Protein AF-A0AAV7T777-F1 (afdb_monomer)

Secondary structure (DSSP, 8-state):
------------------HHHHHHHHHHHHHHHHHHHHHHHHHHHHHHHHHHHHHHHHHHHHHHHHHHHHHS--HHHHHHHHHHHHHHHHHHHHHHHHHHHHHGGG-----SPPTT-STT-HHHHHHHHHHHTT-TT-------S---------TT--------

Solvent-accessible surface area (backbone atoms only — not comparable to full-atom values): 10419 Å² total; per-residue (Å²): 136,90,79,82,86,81,85,82,77,75,76,77,77,74,78,78,70,57,67,68,60,55,50,51,52,55,49,54,51,50,53,50,48,54,53,50,52,52,52,50,52,52,53,53,51,52,52,52,52,51,53,53,51,52,50,53,52,51,53,53,47,52,52,48,53,52,47,51,59,69,71,50,70,61,69,62,60,56,49,52,51,49,55,51,50,50,51,51,50,52,56,49,50,53,52,48,52,54,51,51,52,58,65,50,66,80,61,80,87,82,81,90,70,69,84,84,71,43,71,95,45,54,62,62,40,52,51,53,51,43,47,72,69,69,47,78,78,64,92,65,92,81,79,82,88,76,88,82,77,79,79,72,74,67,90,78,72,67,83,76,76,79,84,135

Foldseek 3Di:
DDDDDDDDPPPPPPPCPPVVVVVVVVVVVVVVVVVVVVVVVVVVVVVVVVVVVVVVVVVVVVVVVVVVVVPDDDVVVVVVVVVVVVVVVVVVVVVVVVVVCVVCVPPDDDPPDDPPPCDPHVPVVVVVVCVVVVVVVPPDDDDPPDDDDPPPPDPPPPPPPDDD

Radius of gyration: 55.81 Å; Cα contacts (8 Å, |Δi|>4): 11; chains: 1; bounding box: 95×45×166 Å

Mean predicted aligned error: 17.38 Å

Organism: Pleurodeles waltl (NCBI:txid8319)

Sequence (164 aa):
MDVPTSGDQEPAATMDVPMDKLNVILQEIRESRVMIEQRLGSTTIELSILKDDQKKITDRLKQTETYVASILPDPKEHKTAIEHLQHQVEALQERVEDAEGRSRRNNIHIIILPEGKEGRDATQYVEDWLKALAMDKLSIHFTIEEHIVPLVGDPRRGHHRTPH

Structure (mmCIF, N/CA/C/O backbone):
data_AF-A0AAV7T777-F1
#
_entry.id   AF-A0AAV7T777-F1
#
loop_
_atom_site.group_PDB
_atom_site.id
_atom_site.type_symbol
_atom_site.label_atom_id
_atom_site.label_alt_id
_atom_site.label_comp_id
_atom_site.label_asym_id
_atom_site.label_entity_id
_atom_site.label_seq_id
_atom_site.pdbx_PDB_ins_code
_atom_site.Cartn_x
_atom_site.Cartn_y
_atom_site.Cartn_z
_atom_site.occupancy
_atom_site.B_iso_or_equiv
_atom_site.auth_seq_id
_atom_site.auth_comp_id
_atom_site.auth_asym_id
_atom_site.auth_atom_id
_atom_site.pdbx_PDB_model_num
ATOM 1 N N . MET A 1 1 ? -42.658 35.677 106.982 1.00 45.22 1 MET A N 1
ATOM 2 C CA . MET A 1 1 ? -41.566 35.569 106.000 1.00 45.22 1 MET A CA 1
ATOM 3 C C . MET A 1 1 ? -42.197 35.106 104.710 1.00 45.22 1 MET A C 1
ATOM 5 O O . MET A 1 1 ? -42.503 33.930 104.572 1.00 45.22 1 MET A O 1
ATOM 9 N N . ASP A 1 2 ? -42.488 36.077 103.855 1.00 47.34 2 ASP A N 1
ATOM 10 C CA . ASP A 1 2 ? -42.974 35.889 102.497 1.00 47.34 2 ASP A CA 1
ATOM 11 C C . ASP A 1 2 ? -41.843 35.364 101.613 1.00 47.34 2 ASP A C 1
ATOM 13 O O . ASP A 1 2 ? -40.749 35.929 101.601 1.00 47.34 2 ASP A O 1
ATOM 17 N N . VAL A 1 3 ? -42.116 34.302 100.858 1.00 56.47 3 VAL A N 1
ATOM 18 C CA . VAL A 1 3 ? -41.339 33.950 99.668 1.00 56.47 3 VAL A CA 1
ATOM 19 C C . VAL A 1 3 ? -42.334 33.895 98.511 1.00 56.47 3 VAL A C 1
ATOM 21 O O . VAL A 1 3 ? -43.274 33.100 98.576 1.00 56.47 3 VAL A O 1
ATOM 24 N N . PRO A 1 4 ? -42.188 34.751 97.488 1.00 53.78 4 PRO A N 1
ATOM 25 C CA . PRO A 1 4 ? -43.105 34.788 96.368 1.00 53.78 4 PRO A CA 1
ATOM 26 C C . PRO A 1 4 ? -42.781 33.693 95.349 1.00 53.78 4 PRO A C 1
ATOM 28 O O . PRO A 1 4 ? -41.628 33.409 95.026 1.00 53.78 4 PRO A O 1
ATOM 31 N N . THR A 1 5 ? -43.856 33.123 94.822 1.00 62.12 5 THR A N 1
ATOM 32 C CA . THR A 1 5 ? -43.952 32.377 93.571 1.00 62.12 5 THR A CA 1
ATOM 33 C C . THR A 1 5 ? -43.346 33.166 92.406 1.00 62.12 5 THR A C 1
ATOM 35 O O . THR A 1 5 ? -43.709 34.320 92.199 1.00 62.12 5 THR A O 1
ATOM 38 N N . SER A 1 6 ? -42.524 32.522 91.579 1.00 52.72 6 SER A N 1
ATOM 39 C CA . SER A 1 6 ? -42.501 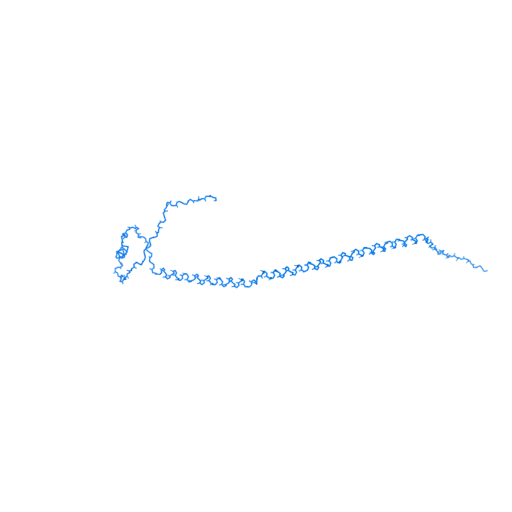32.803 90.139 1.00 52.72 6 SER A CA 1
ATOM 40 C C . SER A 1 6 ? -42.200 31.502 89.417 1.00 52.72 6 SER A C 1
ATOM 42 O O . SER A 1 6 ? -41.051 31.095 89.255 1.00 52.72 6 SER A O 1
ATOM 44 N N . GLY A 1 7 ? -43.278 30.800 89.082 1.00 56.12 7 GLY A N 1
ATOM 45 C CA . GLY A 1 7 ? -43.237 29.796 88.043 1.00 56.12 7 GLY A CA 1
ATOM 46 C C . GLY A 1 7 ? -43.191 30.510 86.702 1.00 56.12 7 GLY A C 1
ATOM 47 O O . GLY A 1 7 ? -44.055 31.329 86.435 1.00 56.12 7 GLY A O 1
ATOM 48 N N . ASP A 1 8 ? -42.201 30.158 85.897 1.00 54.31 8 ASP A N 1
ATOM 49 C CA . ASP A 1 8 ? -42.258 30.228 84.441 1.00 54.31 8 ASP A CA 1
ATOM 50 C C . ASP A 1 8 ? -41.614 28.939 83.932 1.00 54.31 8 ASP A C 1
ATOM 52 O O . ASP A 1 8 ? -40.459 28.886 83.516 1.00 54.31 8 ASP A O 1
ATOM 56 N N . GLN A 1 9 ? -42.363 27.843 84.062 1.00 52.94 9 GLN A N 1
ATOM 57 C CA . GLN A 1 9 ? -42.131 26.659 83.252 1.00 52.94 9 GLN A CA 1
ATOM 58 C C . GLN A 1 9 ? -43.036 26.816 82.036 1.00 52.94 9 GLN A C 1
ATOM 60 O O . GLN A 1 9 ? -44.233 26.534 82.082 1.00 52.94 9 GLN A O 1
ATOM 65 N N . GLU A 1 10 ? -42.444 27.358 80.976 1.00 53.53 10 GLU A N 1
ATOM 66 C CA . GLU A 1 10 ? -42.991 27.351 79.627 1.00 53.53 10 GLU A CA 1
ATOM 67 C C . GLU A 1 10 ? -43.508 25.932 79.326 1.00 53.53 10 GLU A C 1
ATOM 69 O O . GLU A 1 10 ? -42.756 24.963 79.501 1.00 53.53 10 GLU A O 1
ATOM 74 N N . PRO A 1 11 ? -44.793 25.751 78.965 1.00 54.47 11 PRO A N 1
ATOM 75 C CA . PRO A 1 11 ? -45.306 24.423 78.691 1.00 54.47 11 PRO A CA 1
ATOM 76 C C . PRO A 1 11 ? -44.541 23.876 77.492 1.00 54.47 11 PRO A C 1
ATOM 78 O O . PRO A 1 11 ? -44.635 24.416 76.390 1.00 54.47 11 PRO A O 1
ATOM 81 N N . ALA A 1 12 ? -43.778 22.803 77.713 1.00 53.59 12 ALA A N 1
ATOM 82 C CA . ALA A 1 12 ? -43.203 22.013 76.640 1.00 53.59 12 ALA A CA 1
ATOM 83 C C . ALA A 1 12 ? -44.361 21.587 75.735 1.00 53.59 12 ALA A C 1
ATOM 85 O O . ALA A 1 12 ? -45.140 20.700 76.093 1.00 53.59 12 ALA A O 1
ATOM 86 N N . ALA A 1 13 ? -44.510 22.285 74.608 1.00 49.88 13 ALA A N 1
ATOM 87 C CA . ALA A 1 13 ? -45.509 21.998 73.602 1.00 49.88 13 ALA A CA 1
ATOM 88 C C . ALA A 1 13 ? -45.273 20.561 73.145 1.00 49.88 13 ALA A C 1
ATOM 90 O O . ALA A 1 13 ? -44.370 20.264 72.362 1.00 49.88 13 ALA A O 1
ATOM 91 N N . THR A 1 14 ? -46.057 19.646 73.703 1.00 59.28 14 THR A N 1
ATOM 92 C CA . THR A 1 14 ? -46.141 18.274 73.238 1.00 59.28 14 THR A CA 1
ATOM 93 C C . THR A 1 14 ? -46.780 18.393 71.871 1.00 59.28 14 THR A C 1
ATOM 95 O O . THR A 1 14 ? -47.975 18.645 71.739 1.00 59.28 14 THR A O 1
ATOM 98 N N . MET A 1 15 ? -45.934 18.355 70.844 1.00 61.56 15 MET A N 1
ATOM 99 C CA . MET A 1 15 ? -46.358 18.374 69.458 1.00 61.56 15 MET A CA 1
ATOM 100 C C . MET A 1 15 ? -47.009 17.017 69.198 1.00 61.56 15 MET A C 1
ATOM 102 O O . MET A 1 15 ? -46.355 16.071 68.768 1.00 61.56 15 MET A O 1
ATOM 106 N N . ASP A 1 16 ? -48.282 16.904 69.572 1.00 63.47 16 ASP A N 1
ATOM 107 C CA . ASP A 1 16 ? -49.111 15.733 69.327 1.00 63.47 16 ASP A CA 1
ATOM 108 C C . ASP A 1 16 ? -49.384 15.697 67.823 1.00 63.47 16 ASP A C 1
ATOM 110 O O . ASP A 1 16 ? -50.326 16.300 67.304 1.00 63.47 16 ASP A O 1
ATOM 114 N N . VAL A 1 17 ? -48.433 15.128 67.079 1.00 67.31 17 VAL A N 1
ATOM 115 C CA . VAL A 1 17 ? -48.569 14.944 65.639 1.00 67.31 17 VAL A CA 1
ATOM 116 C C . VAL A 1 17 ? -49.677 13.912 65.449 1.00 67.31 17 VAL A C 1
ATOM 118 O O . VAL A 1 17 ? -49.499 12.768 65.869 1.00 67.31 17 VAL A O 1
ATOM 121 N N . PRO A 1 18 ? -50.805 14.270 64.806 1.00 79.94 18 PRO A N 1
ATOM 122 C CA . PRO A 1 18 ? -51.915 13.348 64.632 1.00 79.94 18 PRO A CA 1
ATOM 123 C C . PRO A 1 18 ? -51.437 12.080 63.925 1.00 79.94 18 PRO A C 1
ATOM 125 O O . PRO A 1 18 ? -50.805 12.167 62.868 1.00 79.94 18 PRO A O 1
ATOM 128 N N . MET A 1 19 ? -51.756 10.917 64.495 1.00 79.50 19 MET A N 1
ATOM 129 C CA . MET A 1 19 ? -51.354 9.594 63.995 1.00 79.50 19 MET A CA 1
ATOM 130 C C . MET A 1 19 ? -51.671 9.406 62.500 1.00 79.50 19 MET A C 1
ATOM 132 O O . MET A 1 19 ? -50.923 8.756 61.771 1.00 79.50 19 MET A O 1
ATOM 136 N N . ASP A 1 20 ? -52.728 10.057 62.012 1.00 85.81 20 ASP A N 1
ATOM 137 C CA . ASP A 1 20 ? -53.116 10.067 60.601 1.00 85.81 20 ASP A CA 1
ATOM 138 C C . ASP A 1 20 ? -52.046 10.679 59.684 1.00 85.81 20 ASP A C 1
ATOM 140 O O . ASP A 1 20 ? -51.778 10.144 58.610 1.00 85.81 20 ASP A O 1
ATOM 144 N N . LYS A 1 21 ? -51.361 11.749 60.112 1.00 87.94 21 LYS A N 1
ATOM 145 C CA . LYS A 1 21 ? -50.262 12.354 59.338 1.00 87.94 21 LYS A CA 1
ATOM 146 C C . LYS A 1 21 ? -49.044 11.433 59.279 1.00 87.94 21 LYS A C 1
ATOM 148 O O . LYS A 1 21 ? -48.396 11.343 58.240 1.00 87.94 21 LYS A O 1
ATOM 153 N N . LEU A 1 22 ? -48.755 10.728 60.375 1.00 91.12 22 LEU A N 1
ATOM 154 C CA . LEU A 1 22 ? -47.671 9.745 60.431 1.00 91.12 22 LEU A CA 1
ATOM 155 C C . LEU A 1 22 ? -47.938 8.577 59.468 1.00 91.12 22 LEU A C 1
ATOM 157 O O . LEU A 1 22 ? -47.037 8.140 58.753 1.00 91.12 22 LEU A O 1
ATOM 161 N N . ASN A 1 23 ? -49.188 8.112 59.408 1.00 91.44 23 ASN A N 1
ATOM 162 C CA . ASN A 1 23 ? -49.606 7.045 58.503 1.00 91.44 23 ASN A CA 1
ATOM 163 C C . ASN A 1 23 ? -49.486 7.450 57.027 1.00 91.44 23 ASN A C 1
ATOM 165 O O . ASN A 1 23 ? -49.020 6.646 56.220 1.00 91.44 23 ASN A O 1
ATOM 169 N N . VAL A 1 24 ? -49.841 8.693 56.681 1.00 94.56 24 VAL A N 1
ATOM 170 C CA . VAL A 1 24 ? -49.670 9.232 55.319 1.00 94.56 24 VAL A CA 1
ATOM 171 C C . VAL A 1 24 ? -48.193 9.259 54.918 1.00 94.56 24 VAL A C 1
ATOM 173 O O . VAL A 1 24 ? -47.838 8.747 53.860 1.00 94.56 24 VAL A O 1
ATOM 176 N N . ILE A 1 25 ? -47.312 9.757 55.790 1.00 94.75 25 ILE A N 1
ATOM 177 C CA . ILE A 1 25 ? -45.865 9.802 55.519 1.00 94.75 25 ILE A CA 1
ATOM 178 C C . ILE A 1 25 ? -45.295 8.388 55.332 1.00 94.75 25 ILE A C 1
ATOM 180 O O . ILE A 1 25 ? -44.511 8.139 54.417 1.00 94.75 25 ILE A O 1
ATOM 184 N N . LEU A 1 26 ? -45.695 7.430 56.175 1.00 95.06 26 LEU A N 1
ATOM 185 C CA . LEU A 1 26 ? -45.261 6.036 56.043 1.00 95.06 26 LEU A CA 1
ATOM 186 C C . LEU A 1 26 ? -45.717 5.407 54.723 1.00 95.06 26 LEU A C 1
ATOM 188 O O . LEU A 1 26 ? -44.984 4.596 54.150 1.00 95.06 26 LEU A O 1
ATOM 192 N N . GLN A 1 27 ? -46.905 5.770 54.244 1.00 95.25 27 GLN A N 1
ATOM 193 C CA . GLN A 1 27 ? -47.419 5.308 52.964 1.00 95.25 27 GLN A CA 1
ATOM 194 C C . GLN A 1 27 ? -46.606 5.884 51.795 1.00 95.25 27 GLN A C 1
ATOM 196 O O . GLN A 1 27 ? -46.128 5.116 50.961 1.00 95.25 27 GLN A O 1
ATOM 201 N N . GLU A 1 28 ? -46.339 7.192 51.785 1.00 96.25 28 GLU A N 1
ATOM 202 C CA . GLU A 1 28 ? -45.510 7.840 50.757 1.00 96.25 28 GLU A CA 1
ATOM 203 C C . GLU A 1 28 ? -44.078 7.281 50.716 1.00 96.25 28 GLU A C 1
ATOM 205 O O . GLU A 1 28 ? -43.515 7.076 49.636 1.00 96.25 28 GLU A O 1
ATOM 210 N N . ILE A 1 29 ? -43.484 6.971 51.878 1.00 97.25 29 ILE A N 1
ATOM 211 C CA . ILE A 1 29 ? -42.159 6.335 51.964 1.00 97.25 29 ILE A CA 1
ATOM 212 C C . ILE A 1 29 ? -42.181 4.942 51.324 1.00 97.25 29 ILE A C 1
ATOM 214 O O . ILE A 1 29 ? -41.249 4.576 50.603 1.00 97.25 29 ILE A O 1
ATOM 218 N N . ARG A 1 30 ? -43.234 4.151 51.567 1.00 97.06 30 ARG A N 1
ATOM 219 C CA . ARG A 1 30 ? -43.382 2.813 50.973 1.00 97.06 30 ARG A CA 1
ATOM 220 C C . ARG A 1 30 ? -43.546 2.891 49.461 1.00 97.06 30 ARG A C 1
ATOM 222 O O . ARG A 1 30 ? -42.869 2.158 48.746 1.00 97.06 30 ARG A O 1
ATOM 229 N N . GLU A 1 31 ? -44.395 3.791 48.981 1.00 97.44 31 GLU A N 1
ATOM 230 C CA . GLU A 1 31 ? -44.613 4.004 47.548 1.00 97.44 31 GLU A CA 1
ATOM 231 C C . GLU A 1 31 ? -43.334 4.480 46.852 1.00 97.44 31 GLU A C 1
ATOM 233 O O . GLU A 1 31 ? -42.935 3.924 45.826 1.00 97.44 31 GLU A O 1
ATOM 238 N N . SER A 1 32 ? -42.627 5.435 47.461 1.00 97.69 32 SER A N 1
ATOM 239 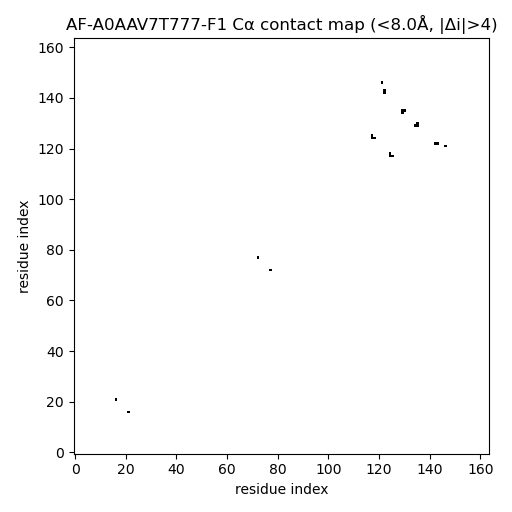C CA . SER A 1 32 ? -41.332 5.916 46.972 1.00 97.69 32 SER A CA 1
ATOM 240 C C . SER A 1 32 ? -40.299 4.793 46.908 1.00 97.69 32 SER A C 1
ATOM 242 O O . SER A 1 32 ? -39.588 4.670 45.912 1.00 97.69 32 SER A O 1
ATOM 244 N N . ARG A 1 33 ? -40.239 3.930 47.931 1.00 98.06 33 ARG A N 1
ATOM 245 C CA . ARG A 1 33 ? -39.340 2.770 47.955 1.00 98.06 33 ARG A CA 1
ATOM 246 C C . ARG A 1 33 ? -39.623 1.812 46.799 1.00 98.06 33 ARG A C 1
ATOM 248 O O . ARG A 1 33 ? -38.685 1.434 46.103 1.00 98.06 33 ARG A O 1
ATOM 255 N N . VAL A 1 34 ? -40.888 1.459 46.568 1.00 98.12 34 VAL A N 1
ATOM 256 C CA . VAL A 1 34 ? -41.280 0.567 45.462 1.00 98.12 34 VAL A CA 1
ATOM 257 C C . VAL A 1 34 ? -40.896 1.177 44.111 1.00 98.12 34 VAL A C 1
ATOM 259 O O . VAL A 1 34 ? -40.316 0.495 43.268 1.00 98.12 34 VAL A O 1
ATOM 262 N N . MET A 1 35 ? -41.139 2.478 43.915 1.00 97.94 35 MET A N 1
ATOM 263 C CA . MET A 1 35 ? -40.722 3.181 42.697 1.00 97.94 35 MET A CA 1
ATOM 264 C C . MET A 1 35 ? -39.203 3.166 42.497 1.00 97.94 35 MET A C 1
ATOM 266 O O . MET A 1 35 ? -38.732 2.967 41.376 1.00 97.94 35 MET A O 1
ATOM 270 N N . ILE A 1 36 ? -38.430 3.390 43.564 1.00 98.12 36 ILE A N 1
ATOM 271 C CA . ILE A 1 36 ? -36.964 3.366 43.520 1.00 98.12 36 ILE A CA 1
ATOM 272 C C . ILE A 1 36 ? -36.465 1.963 43.162 1.00 98.12 36 ILE A C 1
ATOM 274 O O . ILE A 1 36 ? -35.615 1.839 42.282 1.00 98.12 36 ILE A O 1
ATOM 278 N N . GLU A 1 37 ? -37.014 0.917 43.783 1.00 98.06 37 GLU A N 1
ATOM 279 C CA . GLU A 1 37 ? -36.672 -0.481 43.489 1.00 98.06 37 GLU A CA 1
ATOM 280 C C . GLU A 1 37 ? -36.977 -0.832 42.021 1.00 98.06 37 GLU A C 1
ATOM 282 O O . GLU A 1 37 ? -36.139 -1.422 41.337 1.00 98.06 37 GLU A O 1
ATOM 287 N N . GLN A 1 38 ? -38.122 -0.388 41.495 1.00 97.88 38 GLN A N 1
ATOM 288 C CA . GLN A 1 38 ? -38.493 -0.606 40.096 1.00 97.88 38 GLN A CA 1
ATOM 289 C C . GLN A 1 38 ? -37.557 0.123 39.121 1.00 97.88 38 GLN A C 1
ATOM 291 O O . GLN A 1 38 ? -37.109 -0.465 38.134 1.00 97.88 38 GLN A O 1
ATOM 296 N N . ARG A 1 39 ? -37.228 1.392 39.397 1.00 97.94 39 ARG A N 1
ATOM 297 C CA . ARG A 1 39 ? -36.291 2.171 38.571 1.00 97.94 39 ARG A CA 1
ATOM 298 C C . ARG A 1 39 ? -34.888 1.570 38.596 1.00 97.94 39 ARG A C 1
ATOM 300 O O . ARG A 1 39 ? -34.287 1.437 37.539 1.00 97.94 39 ARG A O 1
ATOM 307 N N . LEU A 1 40 ? -34.399 1.144 39.763 1.00 98.31 40 LEU A N 1
ATOM 308 C CA . LEU A 1 40 ? -33.124 0.428 39.897 1.00 98.31 40 LEU A CA 1
ATOM 309 C C . LEU A 1 40 ? -33.107 -0.861 39.072 1.00 98.31 40 LEU A C 1
ATOM 311 O O . LEU A 1 40 ? -32.122 -1.138 38.386 1.00 98.31 40 LEU A O 1
ATOM 315 N N . GLY A 1 41 ? -34.203 -1.623 39.105 1.00 98.06 41 GLY A N 1
ATOM 316 C CA . GLY A 1 41 ? -34.389 -2.801 38.261 1.00 98.06 41 GLY A CA 1
ATOM 317 C C . GLY A 1 41 ? -34.270 -2.476 36.770 1.00 98.06 41 GLY A C 1
ATOM 318 O O . GLY A 1 41 ? -33.491 -3.122 36.070 1.00 98.06 41 GLY A O 1
ATOM 319 N N . SER A 1 42 ? -34.965 -1.433 36.299 1.00 98.19 42 SER A N 1
ATOM 320 C CA . SER A 1 42 ? -34.879 -0.970 34.902 1.00 98.19 42 SER A CA 1
ATOM 321 C C . SER A 1 42 ? -33.453 -0.575 34.522 1.00 98.19 42 SER A C 1
ATOM 323 O O . SER A 1 42 ? -32.908 -1.095 33.550 1.00 98.19 42 SER A O 1
ATOM 325 N N . THR A 1 43 ? -32.798 0.260 35.334 1.00 98.12 43 THR A N 1
ATOM 326 C CA . THR A 1 43 ? -31.417 0.699 35.087 1.00 98.12 43 THR A CA 1
ATOM 327 C C . THR A 1 43 ? -30.442 -0.480 35.042 1.00 98.12 43 THR A C 1
ATOM 329 O O . THR A 1 43 ? -29.513 -0.491 34.239 1.00 98.12 43 THR A O 1
ATOM 332 N N . THR A 1 44 ? -30.651 -1.501 35.876 1.00 98.31 44 THR A N 1
ATOM 333 C CA . THR A 1 44 ? -29.808 -2.707 35.888 1.00 98.31 44 THR A CA 1
ATOM 334 C C . THR A 1 44 ? -29.925 -3.480 34.574 1.00 98.31 44 THR A C 1
ATOM 336 O O . THR A 1 44 ? -28.919 -3.946 34.036 1.00 98.31 44 THR A O 1
ATOM 339 N N . ILE A 1 45 ? -31.140 -3.584 34.030 1.00 98.25 45 ILE A N 1
ATOM 340 C CA . ILE A 1 45 ? -31.392 -4.237 32.741 1.00 98.25 45 ILE A CA 1
ATOM 341 C C . ILE A 1 45 ? -30.738 -3.442 31.607 1.00 98.25 45 ILE A C 1
ATOM 343 O O . ILE A 1 45 ? -30.002 -4.017 30.805 1.00 98.25 45 ILE A O 1
ATOM 347 N N . GLU A 1 46 ? -30.949 -2.126 31.565 1.00 98.31 46 GLU A N 1
ATOM 348 C CA . GLU A 1 46 ? -30.359 -1.245 30.549 1.00 98.31 46 GLU A CA 1
ATOM 349 C C . GLU A 1 46 ? -28.825 -1.310 30.555 1.00 98.31 46 GLU A C 1
ATOM 351 O O . GLU A 1 46 ? -28.203 -1.431 29.499 1.00 98.31 46 GLU A O 1
ATOM 356 N N . LEU A 1 47 ? -28.202 -1.326 31.738 1.00 98.44 47 LEU A N 1
ATOM 357 C CA . LEU A 1 47 ? -26.752 -1.492 31.875 1.00 98.44 47 LEU A CA 1
ATOM 358 C C . LEU A 1 47 ? -26.262 -2.850 31.359 1.00 98.44 47 LEU A C 1
ATOM 360 O O . LEU A 1 47 ? -25.193 -2.923 30.751 1.00 98.44 47 LEU A O 1
ATOM 364 N N . SER A 1 48 ? -27.028 -3.922 31.574 1.00 98.44 48 SER A N 1
ATOM 365 C CA . SER A 1 48 ? -26.693 -5.241 31.032 1.00 98.44 48 SER A CA 1
ATOM 366 C C . SER A 1 48 ? -26.721 -5.241 29.503 1.00 98.44 48 SER A C 1
ATOM 368 O O . SER A 1 48 ? -25.790 -5.745 28.878 1.00 98.44 48 SER A O 1
ATOM 370 N N . ILE A 1 49 ? -27.746 -4.632 28.901 1.00 98.31 49 ILE A N 1
ATOM 371 C CA . ILE A 1 49 ? -27.872 -4.516 27.441 1.00 98.31 49 ILE A CA 1
ATOM 372 C C . ILE A 1 49 ? -26.704 -3.704 26.869 1.00 98.31 49 ILE A C 1
ATOM 374 O O . ILE A 1 49 ? -26.046 -4.146 25.928 1.00 98.31 49 ILE A O 1
ATOM 378 N N . LEU A 1 50 ? -26.389 -2.556 27.476 1.00 98.38 50 LEU A N 1
ATOM 379 C CA . LEU A 1 50 ? -25.268 -1.714 27.050 1.00 98.38 50 LEU A CA 1
ATOM 380 C C . LEU A 1 50 ? -23.928 -2.449 27.120 1.00 98.38 50 LEU A C 1
ATOM 382 O O . LEU A 1 50 ? -23.103 -2.317 26.216 1.00 98.38 50 LEU A O 1
ATOM 386 N N . LYS A 1 51 ? -23.711 -3.252 28.165 1.00 98.38 51 LYS A N 1
ATOM 387 C CA . LYS A 1 51 ? -22.510 -4.081 28.301 1.00 98.38 51 LYS A CA 1
ATOM 388 C C . LYS A 1 51 ? -22.400 -5.106 27.169 1.00 98.38 51 LYS A C 1
ATOM 390 O O . LYS A 1 51 ? -21.312 -5.298 26.620 1.00 98.38 51 LYS A O 1
ATOM 395 N N . ASP A 1 52 ? -23.507 -5.748 26.807 1.00 98.38 52 ASP A N 1
ATOM 396 C CA . ASP A 1 52 ? -23.533 -6.723 25.716 1.00 98.38 52 ASP A CA 1
ATOM 397 C C . ASP A 1 52 ? -23.284 -6.062 24.357 1.00 98.38 52 ASP A C 1
ATOM 399 O O . ASP A 1 52 ? -22.513 -6.579 23.544 1.00 98.38 52 ASP A O 1
ATOM 403 N N . ASP A 1 53 ? -23.869 -4.891 24.113 1.00 98.31 53 ASP A N 1
ATOM 404 C CA . ASP A 1 53 ? -23.636 -4.139 22.882 1.00 98.31 53 ASP A CA 1
ATOM 405 C C . ASP A 1 53 ? -22.199 -3.613 22.793 1.00 98.31 53 ASP A C 1
ATOM 407 O O . ASP A 1 53 ? -21.566 -3.728 21.740 1.00 98.31 53 ASP A O 1
ATOM 411 N N . GLN A 1 54 ? -21.623 -3.146 23.904 1.00 98.31 54 GLN A N 1
ATOM 412 C CA . GLN A 1 54 ? -20.211 -2.763 23.973 1.00 98.31 54 GLN A CA 1
ATOM 413 C C . GLN A 1 54 ? -19.288 -3.938 23.629 1.00 98.31 54 GLN A C 1
ATOM 415 O O . GLN A 1 54 ? -18.304 -3.767 22.900 1.00 98.31 54 GLN A O 1
ATOM 420 N N . LYS A 1 55 ? -19.611 -5.144 24.108 1.00 98.38 55 LYS A N 1
ATOM 421 C CA . LYS A 1 55 ? -18.867 -6.356 23.756 1.00 98.38 55 LYS A CA 1
ATOM 422 C C . LYS A 1 55 ? -18.953 -6.640 22.254 1.00 98.38 55 LYS A C 1
ATOM 424 O O . LYS A 1 55 ? -17.916 -6.790 21.615 1.00 98.38 55 LYS A O 1
ATOM 429 N N . LYS A 1 56 ? -20.156 -6.616 21.665 1.00 98.50 56 LYS A N 1
ATOM 430 C CA . LYS A 1 56 ? -20.345 -6.823 20.214 1.00 98.50 56 LYS A CA 1
ATOM 431 C C . LYS A 1 56 ? -19.569 -5.807 19.374 1.00 98.50 56 LYS A C 1
ATOM 433 O O . LYS A 1 56 ? -18.986 -6.177 18.357 1.00 98.50 56 LYS A O 1
ATOM 438 N N . ILE A 1 57 ? -19.565 -4.534 19.773 1.00 98.25 57 ILE A N 1
ATOM 439 C CA . ILE A 1 57 ? -18.810 -3.480 19.079 1.00 98.25 57 ILE A CA 1
ATOM 440 C C . ILE A 1 57 ? -17.311 -3.766 19.161 1.00 98.25 57 ILE A C 1
ATOM 442 O O . ILE A 1 57 ? -16.627 -3.695 18.145 1.00 98.25 57 ILE A O 1
ATOM 446 N N . THR A 1 58 ? -16.816 -4.143 20.339 1.00 98.38 58 THR A N 1
ATOM 447 C CA . THR A 1 58 ? -15.401 -4.478 20.548 1.00 98.38 58 THR A CA 1
ATOM 448 C C . THR A 1 58 ? -14.975 -5.664 19.680 1.00 98.38 58 THR A C 1
ATOM 450 O O . THR A 1 58 ? -13.919 -5.623 19.054 1.00 98.38 58 THR A O 1
ATOM 453 N N . ASP A 1 59 ? -15.806 -6.702 19.594 1.00 98.31 59 ASP A N 1
ATOM 454 C CA . ASP A 1 59 ? -15.521 -7.891 18.787 1.00 98.31 59 ASP A CA 1
ATOM 455 C C . ASP A 1 59 ? -15.508 -7.561 17.285 1.00 98.31 59 ASP A C 1
ATOM 457 O O . ASP A 1 59 ? -14.580 -7.939 16.566 1.00 98.31 59 ASP A O 1
ATOM 461 N N . ARG A 1 60 ? -16.487 -6.776 16.812 1.00 98.00 60 ARG A N 1
ATOM 462 C CA . ARG A 1 60 ? -16.525 -6.290 15.422 1.00 98.00 60 ARG A CA 1
ATOM 463 C C . ARG A 1 60 ? -15.341 -5.384 15.090 1.00 98.00 60 ARG A C 1
ATOM 465 O O . ARG A 1 60 ? -14.814 -5.459 13.979 1.00 98.00 60 ARG A O 1
ATOM 472 N N . LEU A 1 61 ? -14.923 -4.538 16.030 1.00 98.06 61 LEU A N 1
ATOM 473 C CA . LEU A 1 61 ? -13.775 -3.654 15.859 1.00 98.06 61 LEU A CA 1
ATOM 474 C C . LEU A 1 61 ? -12.495 -4.473 15.686 1.00 98.06 61 LEU A C 1
ATOM 476 O O . LEU A 1 61 ? -11.809 -4.298 14.686 1.00 98.06 61 LEU A O 1
ATOM 480 N N . LYS A 1 62 ? -12.246 -5.449 16.565 1.00 97.75 62 LYS A N 1
ATOM 481 C CA . LYS A 1 62 ? -11.093 -6.359 16.453 1.00 97.75 62 LYS A CA 1
ATOM 482 C C . LYS A 1 62 ? -11.077 -7.130 15.137 1.00 97.75 62 LYS A C 1
ATOM 484 O O . LYS A 1 62 ? -10.022 -7.290 14.523 1.00 97.75 62 LYS A O 1
ATOM 489 N N . GLN A 1 63 ? -12.238 -7.614 14.694 1.00 96.75 63 GLN A N 1
ATOM 490 C CA . GLN A 1 63 ? -12.351 -8.298 13.407 1.00 96.75 63 GLN A CA 1
ATOM 491 C C . GLN A 1 63 ? -11.999 -7.358 12.249 1.00 96.75 63 GLN A C 1
ATOM 493 O O . GLN A 1 63 ? -11.272 -7.753 11.341 1.00 96.75 63 GLN A O 1
ATOM 498 N N . THR A 1 64 ? -12.473 -6.112 12.305 1.00 96.44 64 THR A N 1
ATOM 499 C CA . THR A 1 64 ? -12.175 -5.092 11.293 1.00 96.44 64 THR A CA 1
ATOM 500 C C . THR A 1 64 ? -10.693 -4.735 11.294 1.00 96.44 64 THR A C 1
ATOM 502 O O . THR A 1 64 ? -10.088 -4.709 10.232 1.00 96.44 64 THR A O 1
ATOM 505 N N . GLU A 1 65 ? -10.079 -4.529 12.458 1.00 94.62 65 GLU A N 1
ATOM 506 C CA . GLU A 1 65 ? -8.643 -4.250 12.591 1.00 94.62 65 GLU A CA 1
ATOM 507 C C . GLU A 1 65 ? -7.787 -5.397 12.044 1.00 94.62 65 GLU A C 1
ATOM 509 O O . GLU A 1 65 ? -6.849 -5.162 11.288 1.00 94.62 65 GLU A O 1
ATOM 514 N N . THR A 1 66 ? -8.148 -6.644 12.362 1.00 92.88 66 THR A N 1
ATOM 515 C CA . THR A 1 66 ? -7.447 -7.835 11.856 1.00 92.88 66 THR A CA 1
ATOM 516 C C . THR A 1 66 ? -7.598 -7.960 10.343 1.00 92.88 66 THR A C 1
ATOM 518 O O . THR A 1 66 ? -6.627 -8.233 9.642 1.00 92.88 66 THR A O 1
ATOM 521 N N . TYR A 1 67 ? -8.806 -7.725 9.825 1.00 93.44 67 TYR A N 1
ATOM 522 C CA . TYR A 1 67 ? -9.055 -7.717 8.388 1.00 93.44 67 TYR A CA 1
ATOM 523 C C . TYR A 1 67 ? -8.230 -6.629 7.697 1.00 93.44 67 TYR A C 1
ATOM 525 O O . TYR A 1 67 ? -7.513 -6.931 6.749 1.00 93.44 67 TYR A O 1
ATOM 533 N N . VAL A 1 68 ? -8.256 -5.399 8.214 1.00 91.00 68 VAL A N 1
ATOM 534 C CA . VAL A 1 68 ? -7.468 -4.262 7.718 1.00 91.00 68 VAL A CA 1
ATOM 535 C C . VAL A 1 68 ? -5.974 -4.590 7.713 1.00 91.00 68 VAL A C 1
ATOM 537 O O . VAL A 1 68 ? -5.318 -4.384 6.697 1.00 91.00 68 VAL A O 1
ATOM 540 N N . ALA A 1 69 ? -5.450 -5.175 8.790 1.00 87.25 69 ALA A N 1
ATOM 541 C CA . ALA A 1 69 ? -4.060 -5.618 8.862 1.00 87.25 69 ALA A CA 1
ATOM 542 C C . ALA A 1 69 ? -3.732 -6.739 7.858 1.00 87.25 69 ALA A C 1
ATOM 544 O O . ALA A 1 69 ? -2.607 -6.808 7.382 1.00 87.25 69 ALA A O 1
ATOM 545 N N . SER A 1 70 ? -4.697 -7.602 7.518 1.00 86.44 70 SER A N 1
ATOM 546 C CA . SER A 1 70 ? -4.501 -8.677 6.535 1.00 86.44 70 SER A CA 1
ATOM 547 C C . SER A 1 70 ? -4.550 -8.204 5.079 1.00 86.44 70 SER A C 1
ATOM 549 O O . SER A 1 70 ? -3.894 -8.798 4.229 1.00 86.44 70 SER A O 1
ATOM 551 N N . ILE A 1 71 ? -5.333 -7.157 4.779 1.00 84.62 71 ILE A N 1
ATOM 552 C CA . ILE A 1 71 ? -5.476 -6.621 3.415 1.00 84.62 71 ILE A CA 1
ATOM 553 C C . ILE A 1 71 ? -4.458 -5.537 3.088 1.00 84.62 71 ILE A C 1
ATOM 555 O O . ILE A 1 71 ? -4.269 -5.240 1.913 1.00 84.62 71 ILE A O 1
ATOM 559 N N . LEU A 1 72 ? -3.875 -4.890 4.099 1.00 79.12 72 LEU A N 1
ATOM 560 C CA . LEU A 1 72 ? -2.819 -3.910 3.906 1.00 79.12 72 LEU A CA 1
ATOM 561 C C . LEU A 1 72 ? -1.497 -4.675 3.796 1.00 79.12 72 LEU A C 1
ATOM 563 O O . LEU A 1 72 ? -0.974 -5.102 4.825 1.00 79.12 72 LEU A O 1
ATOM 567 N N . PRO A 1 73 ? -0.950 -4.867 2.581 1.00 70.56 73 PRO A N 1
ATOM 568 C CA . PRO A 1 73 ? 0.413 -5.361 2.438 1.00 70.56 73 PRO A CA 1
ATOM 569 C C . PRO A 1 73 ? 1.374 -4.433 3.179 1.00 70.56 73 PRO A C 1
ATOM 571 O O . PRO A 1 73 ? 1.102 -3.232 3.308 1.00 70.56 73 PRO A O 1
ATOM 574 N N . ASP A 1 74 ? 2.498 -4.980 3.654 1.00 77.69 74 ASP A N 1
ATOM 575 C CA . ASP A 1 74 ? 3.522 -4.173 4.312 1.00 77.69 74 ASP A CA 1
ATOM 576 C C . ASP A 1 74 ? 3.950 -3.066 3.330 1.00 77.69 74 ASP A C 1
ATOM 578 O O . ASP A 1 74 ? 4.463 -3.367 2.246 1.00 77.69 74 ASP A O 1
ATOM 582 N N . PRO A 1 75 ? 3.751 -1.775 3.665 1.00 78.62 75 PRO A N 1
ATOM 583 C CA . PRO A 1 75 ? 4.147 -0.667 2.801 1.00 78.62 75 PRO A CA 1
ATOM 584 C C . PRO A 1 75 ? 5.615 -0.745 2.363 1.00 78.62 75 PRO A C 1
ATOM 586 O O . PRO A 1 75 ? 5.983 -0.194 1.323 1.00 78.62 75 PRO A O 1
ATOM 589 N N . LYS A 1 76 ? 6.460 -1.440 3.135 1.00 82.44 76 LYS A N 1
ATOM 590 C CA . LYS A 1 76 ? 7.856 -1.706 2.792 1.00 82.44 76 LYS A CA 1
ATOM 591 C C . LYS A 1 76 ? 8.004 -2.648 1.603 1.00 82.44 76 LYS A C 1
ATOM 593 O O . LYS A 1 76 ? 8.828 -2.360 0.744 1.00 82.44 76 LYS A O 1
ATOM 598 N N . GLU A 1 77 ? 7.208 -3.712 1.508 1.00 85.81 77 GLU A N 1
ATOM 599 C CA . GLU A 1 77 ? 7.284 -4.672 0.397 1.00 85.81 77 GLU A CA 1
ATOM 600 C C . GLU A 1 77 ? 6.968 -3.992 -0.936 1.00 85.81 77 GLU A C 1
ATOM 602 O O . GLU A 1 77 ? 7.717 -4.125 -1.904 1.00 85.81 77 GLU A O 1
ATOM 607 N N . HIS A 1 78 ? 5.906 -3.183 -0.967 1.00 86.19 78 HIS A N 1
ATOM 608 C CA . HIS A 1 78 ? 5.552 -2.398 -2.149 1.00 86.19 78 HIS A CA 1
ATOM 609 C C . HIS A 1 78 ? 6.630 -1.383 -2.514 1.00 86.19 78 HIS A C 1
ATOM 611 O O . HIS A 1 78 ? 6.963 -1.235 -3.689 1.00 86.19 78 HIS A O 1
ATOM 617 N N . LYS A 1 79 ? 7.201 -0.699 -1.519 1.00 90.94 79 LYS A N 1
ATOM 618 C CA . LYS A 1 79 ? 8.286 0.253 -1.754 1.00 90.94 79 LYS A CA 1
ATOM 619 C C . LYS A 1 79 ? 9.508 -0.438 -2.364 1.00 90.94 79 LYS A C 1
ATOM 621 O O . LYS A 1 79 ? 10.015 0.030 -3.377 1.00 90.94 79 LYS A O 1
ATOM 626 N N . THR A 1 80 ? 9.924 -1.576 -1.812 1.00 91.94 80 THR A N 1
ATOM 627 C CA . THR A 1 80 ? 11.046 -2.361 -2.339 1.00 91.94 80 THR A CA 1
ATOM 628 C C . THR A 1 80 ? 10.766 -2.885 -3.747 1.00 91.94 80 THR A C 1
ATOM 630 O O . THR A 1 80 ? 11.651 -2.842 -4.599 1.00 91.94 80 THR A O 1
ATOM 633 N N . ALA A 1 81 ? 9.540 -3.336 -4.033 1.00 93.56 81 ALA A N 1
ATOM 634 C CA . ALA A 1 81 ? 9.159 -3.766 -5.377 1.00 93.56 81 ALA A CA 1
ATOM 635 C C . ALA A 1 81 ? 9.235 -2.612 -6.391 1.00 93.56 81 ALA A C 1
ATOM 637 O O . ALA A 1 81 ? 9.753 -2.798 -7.490 1.00 93.56 81 ALA A O 1
ATOM 638 N N . ILE A 1 82 ? 8.769 -1.417 -6.015 1.00 96.06 82 ILE A N 1
ATOM 639 C CA . ILE A 1 82 ? 8.855 -0.217 -6.858 1.00 96.06 82 ILE A CA 1
ATOM 640 C C . ILE A 1 82 ? 10.315 0.158 -7.120 1.00 96.06 82 ILE A C 1
ATOM 642 O O . ILE A 1 82 ? 10.680 0.349 -8.276 1.00 96.06 82 ILE A O 1
ATOM 646 N N . GLU A 1 83 ? 11.154 0.216 -6.084 1.00 96.81 83 GLU A N 1
ATOM 647 C CA . GLU A 1 83 ? 12.586 0.526 -6.218 1.00 96.81 83 GLU A CA 1
ATOM 648 C C . GLU A 1 83 ? 13.298 -0.494 -7.121 1.00 96.81 83 GLU A C 1
ATOM 650 O O . GLU A 1 83 ? 14.083 -0.130 -7.996 1.00 96.81 83 GLU A O 1
ATOM 655 N N . HIS A 1 84 ? 12.978 -1.781 -6.965 1.00 96.81 84 HIS A N 1
ATOM 656 C CA . HIS A 1 84 ? 13.531 -2.836 -7.807 1.00 96.81 84 HIS A CA 1
ATOM 657 C C . HIS A 1 84 ? 13.109 -2.689 -9.274 1.00 96.81 84 HIS A C 1
ATOM 659 O O . HIS A 1 84 ? 13.945 -2.804 -10.171 1.00 96.81 84 HIS A O 1
ATOM 665 N N . LEU A 1 85 ? 11.828 -2.411 -9.529 1.00 97.50 85 LEU A N 1
ATOM 666 C CA . LEU A 1 85 ? 11.316 -2.192 -10.881 1.00 97.50 85 LEU A CA 1
ATOM 667 C C . LEU A 1 85 ? 11.914 -0.936 -11.520 1.00 97.50 85 LEU A C 1
ATOM 669 O O . LEU A 1 85 ? 12.253 -0.972 -12.698 1.00 97.50 85 LEU A O 1
ATOM 673 N N . GLN A 1 86 ? 12.093 0.146 -10.761 1.00 97.88 86 GLN A N 1
ATOM 674 C CA . GLN A 1 86 ? 12.757 1.361 -11.242 1.00 97.88 86 GLN A CA 1
ATOM 675 C C . GLN A 1 86 ? 14.186 1.065 -11.699 1.00 97.88 86 GLN A C 1
ATOM 677 O O . GLN A 1 86 ? 14.540 1.394 -12.829 1.00 97.88 86 GLN A O 1
ATOM 682 N N . HIS A 1 87 ? 14.959 0.336 -10.891 1.00 97.69 87 HIS A N 1
ATOM 683 C CA . HIS A 1 87 ? 16.302 -0.096 -11.277 1.00 97.69 87 HIS A CA 1
ATOM 684 C C . HIS A 1 87 ? 16.317 -0.968 -12.536 1.00 97.69 87 HIS A C 1
ATOM 686 O O . HIS A 1 87 ? 17.197 -0.815 -13.383 1.00 97.69 87 HIS A O 1
ATOM 692 N N . GLN A 1 88 ? 15.357 -1.887 -12.681 1.00 97.94 88 GLN A N 1
ATOM 693 C CA . GLN A 1 88 ? 15.259 -2.695 -13.897 1.00 97.94 88 GLN A CA 1
ATOM 694 C C . GLN A 1 88 ? 14.946 -1.838 -15.125 1.00 97.94 88 GLN A C 1
ATOM 696 O O . GLN A 1 88 ? 15.530 -2.061 -16.183 1.00 97.94 88 GLN A O 1
ATOM 701 N N . VAL A 1 89 ? 14.039 -0.868 -14.994 1.00 98.19 89 VAL A N 1
ATOM 702 C CA . VAL A 1 89 ? 13.687 0.047 -16.084 1.00 98.19 89 VAL A CA 1
ATOM 703 C C . VAL A 1 89 ? 14.900 0.870 -16.504 1.00 98.19 89 VAL A C 1
ATOM 705 O O . VAL A 1 89 ? 15.194 0.912 -17.694 1.00 98.19 89 VAL A O 1
ATOM 708 N N . GLU A 1 90 ? 15.633 1.453 -15.556 1.00 97.88 90 GLU A N 1
ATOM 709 C CA . GLU A 1 90 ? 16.853 2.219 -15.842 1.00 97.88 90 GLU A CA 1
ATOM 710 C C . GLU A 1 90 ? 17.902 1.360 -16.561 1.00 97.88 90 GLU A C 1
ATOM 712 O O . GLU A 1 90 ? 18.405 1.740 -17.618 1.00 97.88 90 GLU A O 1
ATOM 717 N N . ALA A 1 91 ? 18.167 0.151 -16.059 1.00 97.50 91 ALA A N 1
ATOM 718 C CA . ALA A 1 91 ? 19.126 -0.761 -16.679 1.00 97.50 91 ALA A CA 1
ATOM 719 C C . ALA A 1 91 ? 18.698 -1.198 -18.091 1.00 97.50 91 ALA A C 1
ATOM 721 O O . ALA A 1 91 ? 19.531 -1.387 -18.979 1.00 97.50 91 ALA A O 1
ATOM 722 N N . LEU A 1 92 ? 17.397 -1.390 -18.325 1.00 97.25 92 LEU A N 1
ATOM 723 C CA . LEU A 1 92 ? 16.881 -1.714 -19.653 1.00 97.25 92 LEU A CA 1
ATOM 724 C C . LEU A 1 92 ? 16.964 -0.517 -20.601 1.00 97.25 92 LEU A C 1
ATOM 726 O O . LEU A 1 92 ? 17.303 -0.713 -21.766 1.00 97.25 92 LEU A O 1
ATOM 730 N N . GLN A 1 93 ? 16.702 0.697 -20.120 1.00 97.62 93 GLN A N 1
ATOM 731 C CA . GLN A 1 93 ? 16.848 1.921 -20.908 1.00 97.62 93 GLN A CA 1
ATOM 732 C C . GLN A 1 93 ? 18.294 2.118 -21.364 1.00 97.62 93 GLN A C 1
ATOM 734 O O . GLN A 1 93 ? 18.520 2.310 -22.555 1.00 97.62 93 GLN A O 1
ATOM 739 N N . GLU A 1 94 ? 19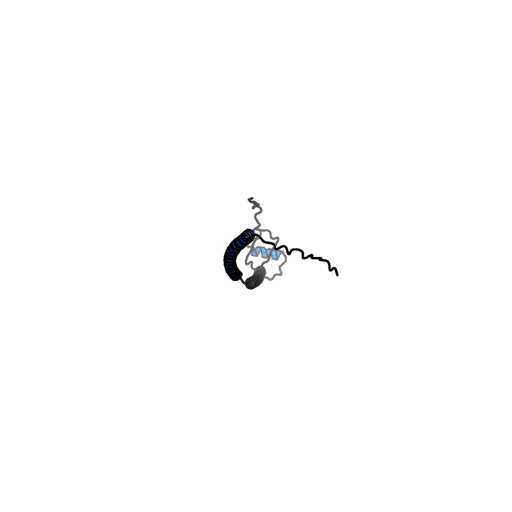.266 1.962 -20.463 1.00 96.75 94 GLU A N 1
ATOM 740 C CA . GLU A 1 94 ? 20.693 2.051 -20.804 1.00 96.75 94 GLU A CA 1
ATOM 741 C C . GLU A 1 94 ? 21.083 1.018 -21.874 1.00 96.75 94 GLU A C 1
ATOM 743 O O . GLU A 1 94 ? 21.774 1.325 -22.845 1.00 96.75 94 GLU A O 1
ATOM 748 N N . ARG A 1 95 ? 20.587 -0.219 -21.747 1.00 96.12 95 ARG A N 1
ATOM 749 C CA . ARG A 1 95 ? 20.846 -1.279 -22.732 1.00 96.12 95 ARG A CA 1
ATOM 750 C C . ARG A 1 95 ? 20.224 -0.986 -24.093 1.00 96.12 95 ARG A C 1
ATOM 752 O O .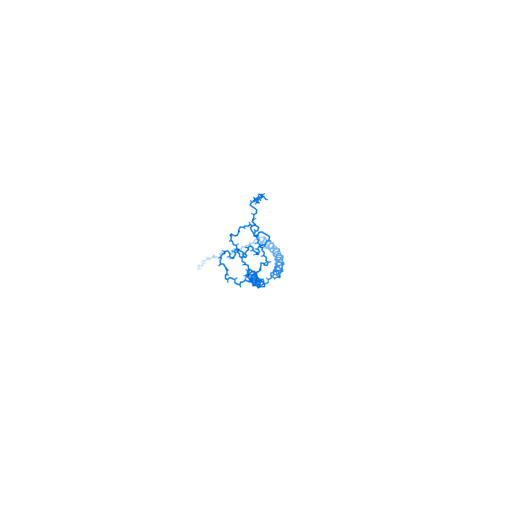 ARG A 1 95 ? 20.829 -1.328 -25.108 1.00 96.12 95 ARG A O 1
ATOM 759 N N . VAL A 1 96 ? 19.023 -0.410 -24.120 1.00 96.06 96 VAL A N 1
ATOM 760 C CA . VAL A 1 96 ? 18.367 0.009 -25.366 1.00 96.06 96 VAL A CA 1
ATOM 761 C C . VAL A 1 96 ? 19.155 1.143 -26.009 1.00 96.06 96 VAL A C 1
ATOM 763 O O . VAL A 1 96 ? 19.435 1.068 -27.200 1.00 96.06 96 VAL A O 1
ATOM 766 N N . GLU A 1 97 ? 19.582 2.138 -25.234 1.00 94.50 97 GLU A N 1
ATOM 767 C CA . GLU A 1 97 ? 20.372 3.261 -25.740 1.00 94.50 97 GLU A CA 1
ATOM 768 C C . GLU A 1 97 ? 21.725 2.804 -26.311 1.00 94.50 97 GLU A C 1
ATOM 770 O O . GLU A 1 97 ? 22.083 3.194 -27.423 1.00 94.50 97 GLU A O 1
ATOM 775 N N . ASP A 1 98 ? 22.450 1.911 -25.627 1.00 94.50 98 ASP A N 1
ATOM 776 C CA . ASP A 1 98 ? 23.696 1.337 -26.158 1.00 94.50 98 ASP A CA 1
ATOM 777 C C . ASP A 1 98 ? 23.442 0.505 -27.426 1.00 94.50 98 ASP A C 1
ATOM 779 O O . ASP A 1 98 ? 24.190 0.612 -28.402 1.00 94.50 98 ASP A O 1
ATOM 783 N N . ALA A 1 99 ? 22.369 -0.293 -27.461 1.00 90.00 99 ALA A N 1
ATOM 784 C CA . ALA A 1 99 ? 22.012 -1.078 -28.641 1.00 90.00 99 ALA A CA 1
ATOM 785 C C . ALA A 1 99 ? 21.657 -0.184 -29.841 1.00 90.00 99 ALA A C 1
ATOM 787 O O . ALA A 1 99 ? 22.156 -0.414 -30.946 1.00 90.00 99 ALA A O 1
ATOM 788 N N . GLU A 1 100 ? 20.859 0.865 -29.634 1.00 90.75 100 GLU A N 1
ATOM 789 C CA . GLU A 1 100 ? 20.547 1.857 -30.664 1.00 90.75 100 GLU A CA 1
ATOM 790 C C . GLU A 1 100 ? 21.803 2.604 -31.120 1.00 90.75 100 GLU A C 1
ATOM 792 O O . GLU A 1 100 ? 22.028 2.764 -32.321 1.00 90.75 100 GLU A O 1
ATOM 797 N N . GLY A 1 101 ? 22.660 3.010 -30.182 1.00 89.31 101 GLY A N 1
ATOM 798 C CA . GLY A 1 101 ? 23.912 3.699 -30.473 1.00 89.31 101 GLY A CA 1
ATOM 799 C C . GLY A 1 101 ? 24.903 2.838 -31.260 1.00 89.31 101 GLY A C 1
ATOM 800 O O . GLY A 1 101 ? 25.635 3.354 -32.104 1.00 89.31 101 GLY A O 1
ATOM 801 N N . ARG A 1 102 ? 24.942 1.522 -31.022 1.00 86.44 102 ARG A N 1
ATOM 802 C CA . ARG A 1 102 ? 25.731 0.569 -31.825 1.00 86.44 102 ARG A CA 1
ATOM 803 C C . ARG A 1 102 ? 25.126 0.347 -33.203 1.00 86.44 102 ARG A C 1
ATOM 805 O O . ARG A 1 102 ? 25.870 0.330 -34.175 1.00 86.44 102 ARG A O 1
ATOM 812 N N . SER A 1 103 ? 23.803 0.225 -33.282 1.00 83.75 103 SER A N 1
ATOM 813 C CA . SER A 1 103 ? 23.084 0.057 -34.547 1.00 83.75 103 SER A CA 1
ATOM 814 C C . SER A 1 103 ? 23.281 1.265 -35.471 1.00 83.75 103 SER A C 1
ATOM 816 O O . SER A 1 103 ? 23.623 1.113 -36.637 1.00 83.75 103 SER A O 1
ATOM 818 N N . ARG A 1 104 ? 23.193 2.489 -34.934 1.00 83.81 104 ARG A N 1
ATOM 819 C CA . ARG A 1 104 ? 23.370 3.727 -35.713 1.00 83.81 104 ARG A CA 1
ATOM 820 C C . ARG A 1 104 ? 24.824 4.096 -35.992 1.00 83.81 104 ARG A C 1
ATOM 822 O O . ARG A 1 104 ? 25.064 5.002 -36.781 1.00 83.81 104 ARG A O 1
ATOM 829 N N . ARG A 1 105 ? 25.799 3.433 -35.363 1.00 83.94 105 ARG A N 1
ATOM 830 C CA . ARG A 1 105 ? 27.222 3.806 -35.454 1.00 83.94 105 ARG A CA 1
ATOM 831 C C . ARG A 1 105 ? 27.781 3.702 -36.876 1.00 83.94 105 ARG A C 1
ATOM 833 O O . ARG A 1 105 ? 28.691 4.450 -37.214 1.00 83.94 105 ARG A O 1
ATOM 840 N N . ASN A 1 106 ? 27.208 2.819 -37.692 1.00 74.81 106 ASN A N 1
ATOM 841 C CA . ASN A 1 106 ? 27.573 2.644 -39.098 1.0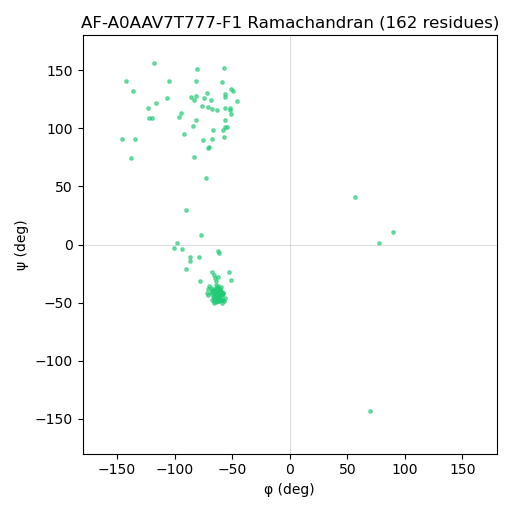0 74.81 106 ASN A CA 1
ATOM 842 C C . ASN A 1 106 ? 26.630 3.386 -40.062 1.00 74.81 106 ASN A C 1
ATOM 844 O O . ASN A 1 106 ? 26.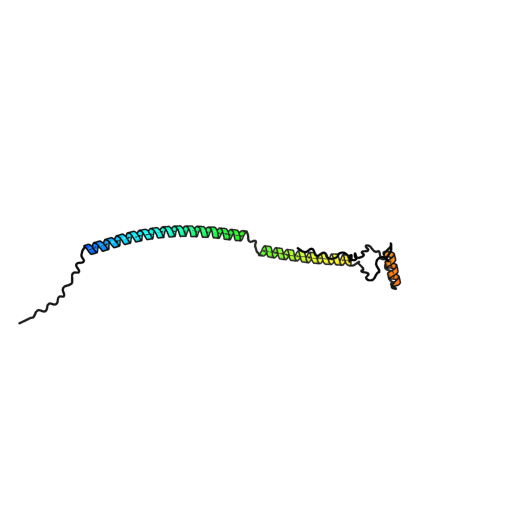831 3.327 -41.273 1.00 74.81 106 ASN A O 1
ATOM 848 N N . ASN A 1 107 ? 25.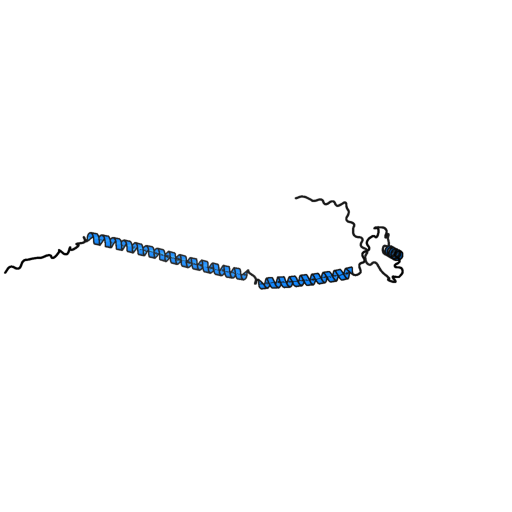624 4.104 -39.552 1.00 81.56 107 ASN A N 1
ATOM 849 C CA . ASN A 1 107 ? 24.672 4.825 -40.389 1.00 81.56 107 ASN A CA 1
ATOM 850 C C . ASN A 1 107 ? 25.231 6.205 -40.744 1.00 81.56 107 ASN A C 1
ATOM 852 O O . ASN A 1 107 ? 25.588 6.994 -39.869 1.00 81.56 107 ASN A O 1
ATOM 856 N N . ILE A 1 108 ? 25.255 6.518 -42.038 1.00 78.56 108 ILE A N 1
ATOM 857 C CA . ILE A 1 108 ? 25.627 7.839 -42.551 1.00 78.56 108 ILE A CA 1
ATOM 858 C C . ILE A 1 108 ? 24.358 8.541 -43.032 1.00 78.56 108 ILE A C 1
ATOM 860 O O . ILE A 1 108 ? 23.624 8.017 -43.866 1.00 78.56 108 ILE A O 1
ATOM 864 N N . HIS A 1 109 ? 24.113 9.749 -42.526 1.00 77.31 109 HIS A N 1
ATOM 865 C CA . HIS A 1 109 ? 23.016 10.595 -42.986 1.00 77.31 109 HIS A CA 1
ATOM 866 C C . HIS A 1 109 ? 23.523 11.599 -44.021 1.00 77.31 109 HIS A C 1
ATOM 868 O O . HIS A 1 109 ? 24.234 12.545 -43.682 1.00 77.31 109 HIS A O 1
ATOM 874 N N . ILE A 1 110 ? 23.136 11.408 -45.282 1.00 77.00 110 ILE A N 1
ATOM 875 C CA . ILE A 1 110 ? 23.413 12.355 -46.364 1.00 77.00 110 ILE A CA 1
ATOM 876 C C . ILE A 1 110 ? 22.198 13.271 -46.506 1.00 77.00 110 ILE A C 1
ATOM 878 O O . ILE A 1 110 ? 21.110 12.834 -46.870 1.00 77.00 110 ILE A O 1
ATOM 882 N N . ILE A 1 111 ? 22.379 14.550 -46.194 1.00 72.31 111 ILE A N 1
ATOM 883 C CA . ILE A 1 111 ? 21.347 15.584 -46.319 1.00 72.31 111 ILE A CA 1
ATOM 884 C C . ILE A 1 111 ? 21.705 16.419 -47.560 1.00 72.31 111 ILE A C 1
ATOM 886 O O . ILE A 1 111 ? 22.882 16.708 -47.758 1.0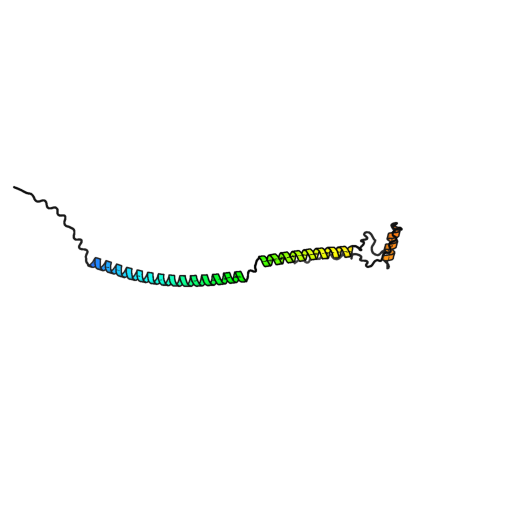0 72.31 111 ILE A O 1
ATOM 890 N N . ILE A 1 112 ? 20.710 16.838 -48.362 1.00 71.88 112 ILE A N 1
ATOM 891 C CA . ILE A 1 112 ? 20.841 17.661 -49.600 1.00 71.88 112 ILE A CA 1
ATOM 892 C C . ILE A 1 112 ? 21.031 16.849 -50.906 1.00 71.88 112 ILE A C 1
ATOM 894 O O . ILE A 1 112 ? 21.265 17.413 -51.975 1.00 71.88 112 ILE A O 1
ATOM 898 N N . LEU A 1 113 ? 20.841 15.530 -50.884 1.00 75.56 113 LEU A N 1
ATOM 899 C CA . LEU A 1 113 ? 20.810 14.738 -52.117 1.00 75.56 113 LEU A CA 1
ATOM 900 C C . LEU A 1 113 ? 19.420 14.837 -52.783 1.00 75.56 113 LEU A C 1
ATOM 902 O O . LEU A 1 113 ? 18.418 14.620 -52.100 1.00 75.56 113 LEU A O 1
ATOM 906 N N . PRO A 1 114 ? 19.305 15.194 -54.078 1.00 74.19 114 PRO A N 1
ATOM 907 C CA . PRO A 1 114 ? 17.999 15.276 -54.722 1.00 74.19 114 PRO A CA 1
ATOM 908 C C . PRO A 1 114 ? 17.368 13.883 -54.877 1.00 74.19 114 PRO A C 1
ATOM 910 O O . PRO A 1 114 ? 17.949 13.000 -55.511 1.00 74.19 114 PRO A O 1
ATOM 913 N N . GLU A 1 115 ? 16.157 13.710 -54.346 1.00 76.00 115 GLU A N 1
ATOM 914 C CA . GLU A 1 115 ? 15.418 12.444 -54.396 1.00 76.00 115 GLU A CA 1
ATOM 915 C C . GLU A 1 115 ? 15.165 11.978 -55.842 1.00 76.00 115 GLU A C 1
ATOM 917 O O . GLU A 1 115 ? 14.863 12.771 -56.739 1.00 76.00 115 GLU A O 1
ATOM 922 N N . GLY A 1 116 ? 15.303 10.671 -56.082 1.00 72.75 116 GLY A N 1
ATOM 923 C CA . GLY A 1 116 ? 15.032 10.052 -57.384 1.00 72.75 116 GLY A CA 1
ATOM 924 C C . GLY A 1 116 ? 16.123 10.235 -58.446 1.00 72.75 116 GLY A C 1
ATOM 925 O O . GLY A 1 116 ? 15.968 9.733 -59.560 1.00 72.75 116 GLY A O 1
ATOM 926 N N . LYS A 1 117 ? 17.239 10.911 -58.131 1.00 76.06 117 LYS A N 1
ATOM 927 C CA . LYS A 1 117 ? 18.399 11.026 -59.040 1.00 76.06 117 LYS A CA 1
ATOM 928 C C . LYS A 1 117 ? 19.401 9.879 -58.942 1.00 76.06 117 LYS A C 1
ATOM 930 O O . LYS A 1 117 ? 20.244 9.751 -59.823 1.00 76.06 117 LYS A O 1
ATOM 935 N N . GLU A 1 118 ? 19.256 9.042 -57.924 1.00 77.06 118 GLU A N 1
ATOM 936 C CA . GLU A 1 118 ? 20.087 7.863 -57.662 1.00 77.06 118 GLU A CA 1
ATOM 937 C C . GLU A 1 118 ? 19.898 6.760 -58.724 1.00 77.06 118 GLU A C 1
ATOM 939 O O . GLU A 1 118 ? 20.791 5.955 -58.974 1.00 77.06 118 GLU A O 1
ATOM 944 N N . GLY A 1 119 ? 18.753 6.741 -59.418 1.00 75.88 119 GLY A N 1
ATOM 945 C CA . GLY A 1 119 ? 18.471 5.755 -60.460 1.00 75.88 119 GLY A CA 1
ATOM 946 C C . GLY A 1 119 ? 18.249 4.345 -59.901 1.00 75.88 119 GLY A C 1
ATOM 947 O O . GLY A 1 119 ? 17.605 4.174 -58.873 1.00 75.88 119 GLY A O 1
ATOM 948 N N . ARG A 1 120 ? 18.720 3.315 -60.621 1.00 77.62 120 ARG A N 1
ATOM 949 C CA . ARG A 1 120 ? 18.572 1.898 -60.219 1.00 77.62 120 ARG A CA 1
ATOM 950 C C . ARG A 1 120 ? 19.682 1.399 -59.289 1.00 77.62 120 ARG A C 1
ATOM 952 O O . ARG A 1 120 ? 19.524 0.324 -58.725 1.00 77.62 120 ARG A O 1
ATOM 959 N N . ASP A 1 121 ? 20.777 2.146 -59.164 1.00 80.56 121 ASP A N 1
ATOM 960 C CA . ASP A 1 121 ? 21.952 1.757 -58.384 1.00 80.56 121 ASP A CA 1
ATOM 961 C C . ASP A 1 121 ? 22.416 2.933 -57.517 1.00 80.56 121 ASP A C 1
ATOM 963 O O . ASP A 1 121 ? 23.200 3.788 -57.936 1.00 80.56 121 ASP A O 1
ATOM 967 N N . ALA A 1 122 ? 21.885 2.981 -56.295 1.00 78.56 122 ALA A N 1
ATOM 968 C CA . ALA A 1 122 ? 22.205 4.022 -55.327 1.00 78.56 122 ALA A CA 1
ATOM 969 C C . ALA A 1 122 ? 23.677 3.975 -54.881 1.00 78.56 122 ALA A C 1
ATOM 971 O O . ALA A 1 122 ? 24.253 5.019 -54.581 1.00 78.56 122 ALA A O 1
ATOM 972 N N . THR A 1 123 ? 24.309 2.796 -54.885 1.00 80.31 123 THR A N 1
ATOM 973 C CA . THR A 1 123 ? 25.715 2.636 -54.491 1.00 80.31 123 THR A CA 1
ATOM 974 C C . THR A 1 123 ? 26.625 3.355 -55.473 1.00 80.31 123 THR A C 1
ATOM 976 O O . THR A 1 123 ? 27.422 4.199 -55.062 1.00 80.31 123 THR A O 1
ATOM 979 N N . GLN A 1 124 ? 26.442 3.104 -56.774 1.00 81.56 124 GLN A N 1
ATOM 980 C CA . GLN A 1 124 ? 27.223 3.776 -57.813 1.00 81.56 124 GLN A CA 1
ATOM 981 C C . GLN A 1 124 ? 27.018 5.297 -57.780 1.00 81.56 124 GLN A C 1
ATOM 983 O O . GLN A 1 124 ? 27.975 6.059 -57.914 1.00 81.56 124 GLN A O 1
ATOM 988 N N . TYR A 1 125 ? 25.782 5.751 -57.551 1.00 82.81 125 TYR A N 1
ATOM 989 C CA . TYR A 1 125 ? 25.479 7.177 -57.457 1.00 82.81 125 TYR A CA 1
ATOM 990 C C . TYR A 1 125 ? 26.182 7.856 -56.273 1.00 82.81 125 TYR A C 1
ATOM 992 O O . TYR A 1 125 ? 26.779 8.921 -56.442 1.00 82.81 125 TYR A O 1
ATOM 1000 N N . VAL A 1 126 ? 26.143 7.244 -55.084 1.00 81.50 126 VAL A N 1
ATOM 1001 C CA . VAL A 1 126 ? 26.830 7.774 -53.896 1.00 81.50 126 VAL A CA 1
ATOM 1002 C C . VAL A 1 126 ? 28.346 7.751 -54.091 1.00 81.50 126 VAL A C 1
ATOM 1004 O O . VAL A 1 126 ? 29.007 8.729 -53.748 1.00 81.50 126 VAL A O 1
ATOM 1007 N N . GLU A 1 127 ? 28.911 6.700 -54.691 1.00 80.00 127 GLU A N 1
ATOM 1008 C CA . GLU A 1 127 ? 30.338 6.660 -55.030 1.00 80.00 127 GLU A CA 1
ATOM 1009 C C . GLU A 1 127 ? 30.756 7.815 -55.943 1.00 80.00 127 GLU A C 1
ATOM 1011 O O . GLU A 1 127 ? 31.766 8.474 -55.693 1.00 80.00 127 GLU A O 1
ATOM 1016 N N . ASP A 1 128 ? 29.997 8.065 -57.007 1.00 81.38 128 ASP A N 1
ATOM 1017 C CA . ASP A 1 128 ? 30.322 9.108 -57.976 1.00 81.38 128 ASP A CA 1
ATOM 1018 C C . ASP A 1 128 ? 30.139 10.506 -57.375 1.00 81.38 128 ASP A C 1
ATOM 1020 O O . ASP A 1 128 ? 30.949 11.403 -57.627 1.00 81.38 128 ASP A O 1
ATOM 1024 N N . TRP A 1 129 ? 29.136 10.679 -56.509 1.00 82.88 129 TRP A N 1
ATOM 1025 C CA . TRP A 1 129 ? 28.947 11.897 -55.724 1.00 82.88 129 TRP A CA 1
ATOM 1026 C C . TRP A 1 129 ? 30.120 12.157 -54.765 1.00 82.88 129 TRP A C 1
ATOM 1028 O O . TRP A 1 129 ? 30.641 13.273 -54.728 1.00 82.88 129 TRP A O 1
ATOM 1038 N N . LEU A 1 130 ? 30.601 11.134 -54.047 1.00 79.88 130 LEU A N 1
ATOM 1039 C CA . LEU A 1 130 ? 31.776 11.245 -53.171 1.00 79.88 130 LEU A CA 1
ATOM 1040 C C . LEU A 1 130 ? 33.050 11.574 -53.967 1.00 79.88 130 LEU A C 1
ATOM 1042 O O . LEU A 1 130 ? 33.822 12.447 -53.565 1.00 79.88 130 LEU A O 1
ATOM 1046 N N . LYS A 1 131 ? 33.258 10.942 -55.130 1.00 78.75 131 LYS A N 1
ATOM 1047 C CA . LYS A 1 131 ? 34.385 11.254 -56.033 1.00 78.75 131 LYS A CA 1
ATOM 1048 C C . LYS A 1 131 ? 34.335 12.712 -56.504 1.00 78.75 131 LYS A C 1
ATOM 1050 O O . LYS A 1 131 ? 35.364 13.386 -56.513 1.00 78.75 131 LYS A O 1
ATOM 1055 N N . ALA A 1 132 ? 33.149 13.222 -56.845 1.00 79.81 132 ALA A N 1
ATOM 1056 C CA . ALA A 1 132 ? 32.956 14.612 -57.266 1.00 79.81 132 ALA A CA 1
ATOM 1057 C C . ALA A 1 132 ? 33.241 15.634 -56.148 1.00 79.81 132 ALA A C 1
ATOM 1059 O O . ALA A 1 132 ? 33.646 16.760 -56.435 1.00 79.81 132 ALA A O 1
ATOM 1060 N N . LEU A 1 133 ? 33.087 15.239 -54.881 1.00 77.69 133 LEU A N 1
ATOM 1061 C CA . LEU A 1 133 ? 33.441 16.037 -53.701 1.00 77.69 133 LEU A CA 1
ATOM 1062 C C . LEU A 1 133 ? 34.951 16.079 -53.399 1.00 77.69 133 LEU A C 1
ATOM 1064 O O . LEU A 1 133 ? 35.338 16.609 -52.359 1.00 77.69 133 LEU A O 1
ATOM 1068 N N . ALA A 1 134 ? 35.803 15.551 -54.287 1.00 65.81 134 ALA A N 1
ATOM 1069 C CA . ALA A 1 134 ? 37.247 15.424 -54.073 1.00 65.81 134 ALA A CA 1
ATOM 1070 C C . ALA A 1 134 ? 37.589 14.627 -52.794 1.00 65.81 134 ALA A C 1
ATOM 1072 O O . ALA A 1 134 ? 38.499 14.955 -52.028 1.00 65.81 134 ALA A O 1
ATOM 1073 N N . MET A 1 135 ? 36.828 13.552 -52.557 1.00 65.56 135 MET A N 1
ATOM 1074 C CA . MET A 1 135 ? 37.167 12.489 -51.604 1.00 65.56 135 MET A CA 1
ATOM 1075 C C . MET A 1 135 ? 37.976 11.363 -52.268 1.00 65.56 135 MET A C 1
ATOM 1077 O O . MET A 1 135 ? 37.954 10.212 -51.843 1.00 65.56 135 MET A O 1
ATOM 1081 N N . ASP A 1 136 ? 38.746 11.701 -53.297 1.00 60.09 136 ASP A N 1
ATOM 1082 C CA . ASP A 1 136 ? 39.603 10.836 -54.113 1.00 60.09 136 ASP A CA 1
ATOM 1083 C C . ASP A 1 136 ? 40.728 10.133 -53.324 1.00 60.09 136 ASP A C 1
ATOM 1085 O O . ASP A 1 136 ? 41.392 9.238 -53.844 1.00 60.09 136 ASP A O 1
ATOM 1089 N N . LYS A 1 137 ? 40.912 10.483 -52.043 1.00 58.50 137 LYS A N 1
ATOM 1090 C CA . LYS A 1 137 ? 41.859 9.841 -51.114 1.00 58.50 137 LYS A CA 1
ATOM 1091 C C . LYS A 1 137 ? 41.231 8.844 -50.141 1.00 58.50 137 LYS A C 1
ATOM 1093 O O . LYS A 1 137 ? 41.966 8.239 -49.357 1.00 58.50 137 LYS A O 1
ATOM 1098 N N . LEU A 1 138 ? 39.911 8.661 -50.147 1.00 58.44 138 LEU A N 1
ATOM 1099 C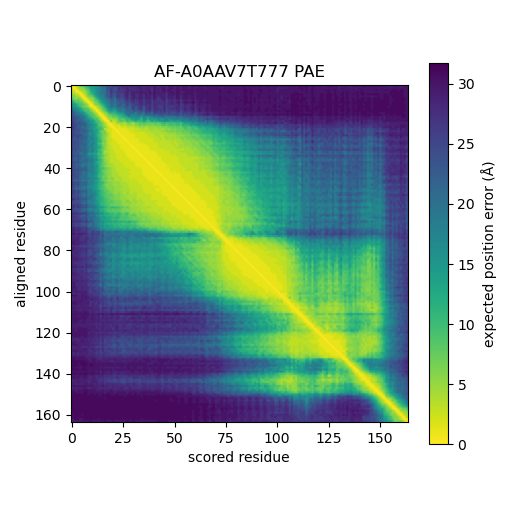 CA . LEU A 1 138 ? 39.290 7.607 -49.351 1.00 58.44 138 LEU A CA 1
ATOM 1100 C C . LEU A 1 138 ? 39.536 6.251 -50.035 1.00 58.44 138 LEU A C 1
ATOM 1102 O O . LEU A 1 138 ? 38.726 5.783 -50.826 1.00 58.44 138 LEU A O 1
ATOM 1106 N N . SER A 1 139 ? 40.643 5.581 -49.694 1.00 56.03 139 SER A N 1
ATOM 1107 C CA . SER A 1 139 ? 40.825 4.138 -49.945 1.00 56.03 139 SER A CA 1
ATOM 1108 C C . SER A 1 139 ? 39.946 3.323 -48.991 1.00 56.03 139 SER A C 1
ATOM 1110 O O . SER A 1 139 ? 40.441 2.529 -48.192 1.00 56.03 139 SER A O 1
ATOM 1112 N N . ILE A 1 140 ? 38.638 3.568 -49.018 1.00 59.66 140 ILE A N 1
ATOM 1113 C CA . ILE A 1 140 ? 37.666 2.879 -48.176 1.00 59.66 140 ILE A CA 1
ATOM 1114 C C . ILE A 1 140 ? 36.687 2.178 -49.109 1.00 59.66 140 ILE A C 1
ATOM 1116 O O . ILE A 1 140 ? 35.893 2.824 -49.786 1.00 59.66 140 ILE A O 1
ATOM 1120 N N . HIS A 1 141 ? 36.770 0.849 -49.168 1.00 64.88 141 HIS A N 1
ATOM 1121 C CA . HIS A 1 141 ? 35.736 0.042 -49.803 1.00 64.88 141 HIS A CA 1
ATOM 1122 C C . HIS A 1 141 ? 34.507 0.089 -48.895 1.00 64.88 141 HIS A C 1
ATOM 1124 O O . HIS A 1 141 ? 34.582 -0.355 -47.749 1.00 64.88 141 HIS A O 1
ATOM 1130 N N . PHE A 1 142 ? 33.390 0.622 -49.384 1.00 67.75 142 PHE A N 1
ATOM 1131 C CA . PHE A 1 142 ? 32.127 0.617 -48.651 1.00 67.75 142 PHE A CA 1
ATOM 1132 C C . PHE A 1 142 ? 31.069 -0.174 -49.418 1.00 67.75 142 PHE A C 1
ATOM 1134 O O . PHE A 1 142 ? 31.169 -0.395 -50.622 1.00 67.75 142 PHE A O 1
ATOM 1141 N N . THR A 1 143 ? 30.075 -0.667 -48.697 1.00 70.62 143 THR A N 1
ATOM 1142 C CA . THR A 1 143 ? 28.910 -1.345 -49.263 1.00 70.62 143 THR A CA 1
ATOM 1143 C C . THR A 1 143 ? 27.704 -0.806 -48.523 1.00 70.62 143 THR A C 1
ATOM 1145 O O . THR A 1 143 ? 27.738 -0.678 -47.301 1.00 70.62 143 THR A O 1
ATOM 1148 N N . ILE A 1 144 ? 26.667 -0.426 -49.263 1.00 75.25 144 ILE A N 1
ATOM 1149 C CA . ILE A 1 144 ? 25.419 0.035 -48.665 1.00 75.25 144 ILE A CA 1
ATOM 1150 C C . ILE A 1 144 ? 24.620 -1.214 -48.291 1.00 75.25 144 ILE A C 1
ATOM 1152 O O . ILE A 1 144 ? 24.144 -1.924 -49.173 1.00 75.25 144 ILE A O 1
ATOM 1156 N N . GLU A 1 145 ? 24.531 -1.508 -46.992 1.00 72.12 145 GLU A N 1
ATOM 1157 C CA . GLU A 1 145 ? 23.767 -2.657 -46.482 1.00 72.12 145 GLU A CA 1
ATOM 1158 C C . GLU A 1 145 ? 22.256 -2.421 -46.619 1.00 72.12 145 GLU A C 1
ATOM 1160 O O . GLU A 1 145 ? 21.535 -3.293 -47.096 1.00 72.12 145 GLU A O 1
ATOM 1165 N N . GLU A 1 146 ? 21.790 -1.216 -46.280 1.00 69.75 146 GLU A N 1
ATOM 1166 C CA . GLU A 1 146 ? 20.409 -0.772 -46.468 1.00 69.75 146 GLU A CA 1
ATOM 1167 C C . GLU A 1 146 ? 20.378 0.710 -46.875 1.00 69.75 146 GLU A C 1
ATOM 1169 O O . GLU A 1 146 ? 21.137 1.532 -46.357 1.00 69.75 146 GLU A O 1
ATOM 1174 N N . HIS A 1 147 ? 19.486 1.066 -47.804 1.00 70.12 147 HIS A N 1
ATOM 1175 C CA . HIS A 1 147 ? 19.209 2.451 -48.197 1.00 70.12 147 HIS A CA 1
ATOM 1176 C C . HIS A 1 147 ? 17.765 2.787 -47.831 1.00 70.12 147 HIS A C 1
ATOM 1178 O O . HIS A 1 147 ? 16.830 2.111 -48.259 1.00 70.12 147 HIS A O 1
ATOM 1184 N N . ILE A 1 148 ? 17.590 3.818 -47.004 1.00 67.69 148 ILE A N 1
ATOM 1185 C CA . ILE A 1 148 ? 16.281 4.270 -46.530 1.00 67.69 148 ILE A CA 1
ATOM 1186 C C . ILE A 1 148 ? 16.122 5.735 -46.922 1.00 67.69 148 ILE A C 1
ATOM 1188 O O . ILE A 1 148 ? 16.744 6.617 -46.331 1.00 67.69 148 ILE A O 1
ATOM 1192 N N . VAL A 1 149 ? 15.247 5.999 -47.892 1.00 66.56 149 VAL A N 1
ATOM 1193 C CA . VAL A 1 149 ? 14.742 7.352 -48.143 1.00 66.56 149 VAL A CA 1
ATOM 1194 C C . VAL A 1 149 ? 13.593 7.587 -47.165 1.00 66.56 149 VAL A C 1
ATOM 1196 O O . VAL A 1 149 ? 12.657 6.778 -47.140 1.00 66.56 149 VAL A O 1
ATOM 1199 N N . PRO A 1 150 ? 13.628 8.641 -46.331 1.00 61.06 150 PRO A N 1
ATOM 1200 C CA . PRO A 1 150 ? 12.482 8.963 -45.498 1.00 61.06 150 PRO A CA 1
ATOM 1201 C C . PRO A 1 150 ? 11.267 9.144 -46.409 1.00 61.06 150 PRO A C 1
ATOM 1203 O O . PRO A 1 150 ? 11.318 9.903 -47.373 1.00 61.06 150 PRO A O 1
ATOM 1206 N N . LEU A 1 151 ? 10.174 8.435 -46.116 1.00 54.75 151 LEU A N 1
ATOM 1207 C CA . LEU A 1 151 ? 8.882 8.705 -46.738 1.00 54.75 151 LEU A CA 1
ATOM 1208 C C . LEU A 1 151 ? 8.559 10.172 -46.458 1.00 54.75 151 LEU A C 1
ATOM 1210 O O . LEU A 1 151 ? 8.163 10.516 -45.343 1.00 54.75 151 LEU A O 1
ATOM 1214 N N . VAL A 1 152 ? 8.768 11.038 -47.451 1.00 55.84 152 VAL A N 1
ATOM 1215 C CA . VAL A 1 152 ? 8.265 12.407 -47.433 1.00 55.84 152 VAL A CA 1
ATOM 1216 C C . VAL A 1 152 ? 6.786 12.280 -47.108 1.00 55.84 152 VAL A C 1
ATOM 1218 O O . VAL A 1 152 ? 6.028 11.676 -47.869 1.00 55.84 152 VAL A O 1
ATOM 1221 N N . GLY A 1 153 ? 6.389 12.757 -45.927 1.00 47.44 153 GLY A N 1
ATOM 1222 C CA . GLY A 1 153 ? 4.991 12.764 -45.534 1.00 47.44 153 GLY A CA 1
ATOM 1223 C C . GLY A 1 153 ? 4.199 13.432 -46.647 1.00 47.44 153 GLY A C 1
ATOM 1224 O O . GLY A 1 153 ? 4.464 14.588 -46.970 1.00 47.44 153 GLY A O 1
ATOM 1225 N N . ASP A 1 154 ? 3.281 12.689 -47.266 1.00 47.91 154 ASP A N 1
ATOM 1226 C CA . ASP A 1 154 ? 2.396 13.222 -48.295 1.00 47.91 154 ASP A CA 1
ATOM 1227 C C . ASP A 1 154 ? 1.719 14.493 -47.745 1.00 47.91 154 ASP A C 1
ATOM 1229 O O . ASP A 1 154 ? 0.941 14.399 -46.785 1.00 47.91 154 ASP A O 1
ATOM 1233 N N . PRO A 1 155 ? 1.969 15.684 -48.326 1.00 48.97 155 PRO A N 1
ATOM 1234 C CA . PRO A 1 155 ? 1.358 16.930 -47.870 1.00 48.97 155 PRO A CA 1
ATOM 1235 C C . PRO A 1 155 ? -0.175 16.941 -48.005 1.00 48.97 155 PRO A C 1
ATOM 1237 O O . PRO A 1 155 ? -0.821 17.899 -47.584 1.00 48.97 155 PRO A O 1
ATOM 1240 N N . ARG A 1 156 ? -0.781 15.910 -48.614 1.00 51.22 156 ARG A N 1
ATOM 1241 C CA . ARG A 1 156 ? -2.224 15.821 -48.879 1.00 51.22 156 ARG A CA 1
ATOM 1242 C C . ARG A 1 156 ? -3.034 15.090 -47.812 1.00 51.22 156 ARG A C 1
ATOM 1244 O O . ARG A 1 156 ? -4.262 15.105 -47.895 1.00 51.22 156 ARG A O 1
ATOM 1251 N N . ARG A 1 157 ? -2.422 14.517 -46.769 1.00 43.69 157 ARG A N 1
ATOM 1252 C CA . ARG A 1 157 ? -3.182 14.063 -45.588 1.00 43.69 157 ARG A CA 1
ATOM 1253 C C . ARG A 1 157 ? -3.433 15.231 -44.639 1.00 43.69 157 ARG A C 1
ATOM 1255 O O . ARG A 1 157 ? -2.821 15.359 -43.581 1.00 43.69 157 ARG A O 1
ATOM 1262 N N . GLY A 1 158 ? -4.375 16.082 -45.044 1.00 36.66 158 GLY A N 1
ATOM 1263 C CA . GLY A 1 158 ? -4.989 17.064 -44.164 1.00 36.66 158 GLY A CA 1
ATOM 1264 C C . GLY A 1 158 ? -5.435 16.393 -42.867 1.00 36.66 158 GLY A C 1
ATOM 1265 O O . GLY A 1 158 ? -6.064 15.334 -42.879 1.00 36.66 158 GLY A O 1
ATOM 1266 N N . HIS A 1 159 ? -5.085 17.009 -41.741 1.00 42.53 159 HIS A N 1
ATOM 1267 C CA . HIS A 1 159 ? -5.687 16.708 -40.453 1.00 42.53 159 HIS A CA 1
ATOM 1268 C C . HIS A 1 159 ? -7.202 16.914 -40.551 1.00 42.53 159 HIS A C 1
ATOM 1270 O O . HIS A 1 159 ? -7.716 18.006 -40.305 1.00 42.53 159 HIS A O 1
ATOM 1276 N N . HIS A 1 160 ? -7.938 15.850 -40.865 1.00 41.16 160 HIS A N 1
ATOM 1277 C CA . HIS A 1 160 ? -9.310 15.738 -40.413 1.00 41.16 160 HIS A CA 1
ATOM 1278 C C . HIS A 1 160 ? -9.265 15.578 -38.896 1.00 41.16 160 HIS A C 1
ATOM 1280 O O . HIS A 1 160 ? -9.158 14.479 -38.360 1.00 41.16 160 HIS A O 1
ATOM 1286 N N . ARG A 1 161 ? -9.330 16.720 -38.203 1.00 42.62 161 ARG A N 1
ATOM 1287 C CA . ARG A 1 161 ? -9.937 16.769 -36.877 1.00 42.62 161 ARG A CA 1
ATOM 1288 C C . ARG A 1 161 ? -11.356 16.237 -37.042 1.00 42.62 161 ARG A C 1
ATOM 1290 O O . ARG A 1 161 ? -12.196 16.920 -37.621 1.00 42.62 161 ARG A O 1
ATOM 1297 N N . THR A 1 162 ? -11.617 15.031 -36.567 1.00 37.06 162 THR A N 1
ATOM 1298 C CA . THR A 1 162 ? -12.977 14.628 -36.220 1.00 37.06 162 THR A CA 1
ATOM 1299 C C . THR A 1 162 ? -13.317 15.293 -34.886 1.00 37.06 162 THR A C 1
ATOM 1301 O O . THR A 1 162 ? -12.590 15.078 -33.914 1.00 37.06 162 THR A O 1
ATOM 1304 N N . PRO A 1 163 ? -14.346 16.152 -34.822 1.00 42.56 163 PRO A N 1
ATOM 1305 C CA . PRO A 1 163 ? -14.902 16.591 -33.556 1.00 42.56 163 PRO A CA 1
ATOM 1306 C C . PRO A 1 163 ? -15.859 15.526 -32.999 1.00 42.56 163 PRO A C 1
ATOM 1308 O O . PRO A 1 163 ? -16.539 14.851 -33.774 1.00 42.56 163 PRO A O 1
ATOM 1311 N N . HIS A 1 164 ? -15.940 15.520 -31.665 1.00 38.59 164 HIS A N 1
ATOM 1312 C CA . HIS A 1 164 ? -16.771 14.721 -30.751 1.00 38.59 164 HIS A CA 1
ATOM 1313 C C . HIS A 1 164 ? -16.203 13.385 -30.275 1.00 38.59 164 HIS A C 1
ATOM 1315 O O . HIS A 1 164 ? -16.086 12.438 -31.077 1.00 38.59 164 HIS A O 1
#

pLDDT: mean 79.95, std 17.93, range [36.66, 98.5]